Protein AF-A0A927VEP0-F1 (afdb_monomer)

Solvent-accessible surface area (backbone atoms only — not comparable to full-atom values): 7691 Å² total; per-residue (Å²): 113,68,70,60,56,54,53,52,53,51,50,52,52,52,50,51,52,52,51,52,51,53,50,53,54,50,55,51,44,45,51,52,40,52,52,51,53,50,55,50,47,54,46,50,52,51,41,27,71,40,77,60,20,57,72,74,42,85,54,68,86,51,72,52,70,44,49,47,57,59,44,75,74,44,95,48,88,75,37,57,64,53,40,74,69,62,41,94,83,56,76,44,52,40,89,89,66,36,42,34,29,42,28,39,31,20,75,37,70,51,63,35,35,19,54,39,71,90,43,80,92,27,34,31,38,86,80,63,63,65,65,72,74,80,74,125

Sequence (136 aa):
MMKKILTFAIIALIGLFIFNQIKSNNEEKIKNDYEKINQIKEMCETIANSDYKYSFGSDTNTWYIMELEVIHQKDGDGYSKMEEILGEDFITKLSNGDKIFVGFLPRTTSYRIYAGVPEESNMIYPDWNYTELEQK

Nearest PDB structures (foldseek):
  7x39-assembly1_A  TM=3.307E-01  e=2.092E+00  Homo sapiens

Radius of gyration: 21.01 Å; Cα contacts (8 Å, |Δi|>4): 152; chains: 1; bounding box: 50×26×69 Å

Structure (mmCIF, N/CA/C/O backbone):
data_AF-A0A927VEP0-F1
#
_entry.id   AF-A0A927VEP0-F1
#
loop_
_atom_site.group_PDB
_atom_site.id
_atom_site.type_symbol
_atom_site.label_atom_id
_atom_site.label_alt_id
_atom_site.label_comp_id
_atom_site.label_asym_id
_atom_site.label_entity_id
_atom_site.label_seq_id
_atom_site.pdbx_PDB_ins_code
_atom_site.Cartn_x
_atom_site.Cartn_y
_atom_site.Cartn_z
_atom_site.occupancy
_atom_site.B_iso_or_equiv
_atom_site.auth_seq_id
_atom_site.auth_comp_id
_atom_site.auth_asym_id
_atom_site.auth_atom_id
_atom_site.pdbx_PDB_model_num
ATOM 1 N N . MET A 1 1 ? -34.614 1.192 48.091 1.00 57.16 1 MET A N 1
ATOM 2 C CA . MET A 1 1 ? -34.467 2.083 46.915 1.00 57.16 1 MET A CA 1
ATOM 3 C C . MET A 1 1 ? -33.013 2.503 46.674 1.00 57.16 1 MET A C 1
ATOM 5 O O . MET A 1 1 ? -32.533 2.268 45.575 1.00 57.16 1 MET A O 1
ATOM 9 N N . MET A 1 2 ? -32.271 2.985 47.687 1.00 61.34 2 MET A N 1
ATOM 10 C CA . MET A 1 2 ? -30.848 3.388 47.563 1.00 61.34 2 MET A CA 1
ATOM 11 C C . MET A 1 2 ? -29.904 2.323 46.979 1.00 61.34 2 MET A C 1
ATOM 13 O O . MET A 1 2 ? -29.066 2.655 46.151 1.00 61.34 2 MET A O 1
ATOM 17 N N . LYS A 1 3 ? -30.070 1.038 47.336 1.00 59.38 3 LYS A N 1
ATOM 18 C CA . LYS A 1 3 ? -29.236 -0.044 46.776 1.00 59.38 3 LYS A CA 1
ATOM 19 C C . LYS A 1 3 ? -29.346 -0.157 45.249 1.00 59.38 3 LYS A C 1
ATOM 21 O O . LYS A 1 3 ? -28.336 -0.376 44.607 1.00 59.38 3 LYS A O 1
ATOM 26 N N . LYS A 1 4 ? -30.537 0.061 44.669 1.00 61.31 4 LYS A N 1
ATOM 27 C CA . LYS A 1 4 ? -30.739 0.001 43.210 1.00 61.31 4 LYS A CA 1
ATOM 28 C C . LYS A 1 4 ? -30.048 1.172 42.498 1.00 61.31 4 LYS A C 1
ATOM 30 O O . LYS A 1 4 ? -29.411 0.958 41.478 1.00 61.31 4 LYS A O 1
ATOM 35 N N . ILE A 1 5 ? -30.120 2.378 43.068 1.00 72.00 5 ILE A N 1
ATOM 36 C CA . ILE A 1 5 ? -29.474 3.586 42.521 1.00 72.00 5 ILE A CA 1
ATOM 37 C C . ILE A 1 5 ? -27.945 3.438 42.530 1.00 72.00 5 ILE A C 1
ATOM 39 O O . ILE A 1 5 ? -27.291 3.753 41.540 1.00 72.00 5 ILE A O 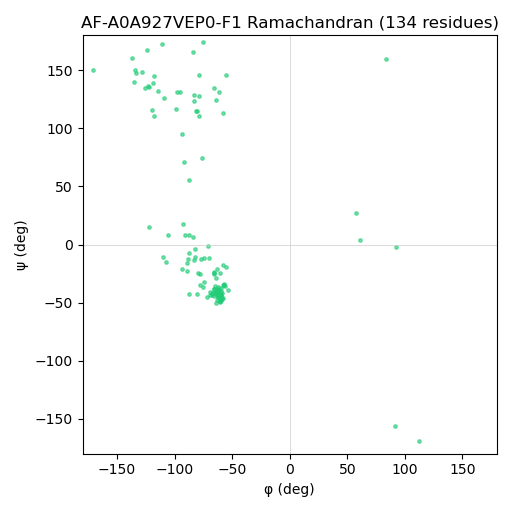1
ATOM 43 N N . LEU A 1 6 ? -27.385 2.884 43.612 1.00 74.88 6 LEU A N 1
ATOM 44 C CA . LEU A 1 6 ? -25.950 2.612 43.715 1.00 74.88 6 LEU A CA 1
ATOM 45 C C . LEU A 1 6 ? -25.482 1.583 42.670 1.00 74.88 6 LEU A C 1
ATOM 47 O O . LEU A 1 6 ? -24.446 1.775 42.043 1.00 74.88 6 LEU A O 1
ATOM 51 N N . THR 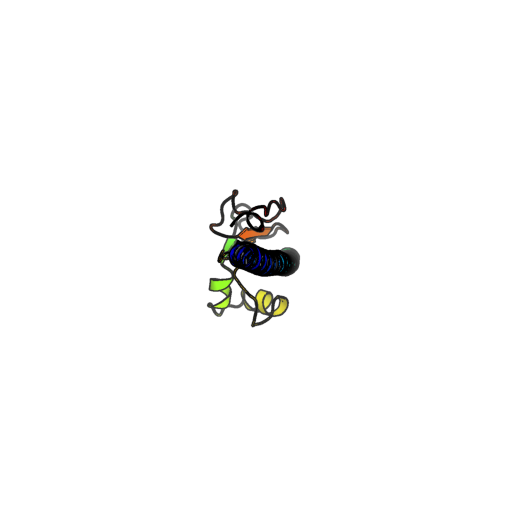A 1 7 ? -26.263 0.525 42.429 1.00 74.00 7 TH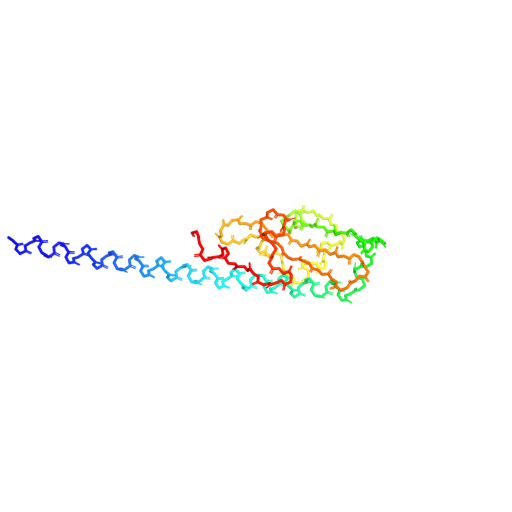R A N 1
ATOM 52 C CA . THR A 1 7 ? -25.951 -0.471 41.391 1.00 74.00 7 THR A CA 1
ATOM 53 C C . THR A 1 7 ? -25.983 0.132 39.983 1.00 74.00 7 THR A C 1
ATOM 55 O O . THR A 1 7 ? -25.085 -0.140 39.193 1.00 74.00 7 THR A O 1
ATOM 58 N N . PHE A 1 8 ? -26.959 0.994 39.676 1.00 74.38 8 PHE A N 1
ATOM 59 C CA . PHE A 1 8 ? -27.029 1.687 38.382 1.00 74.38 8 PHE A CA 1
ATOM 60 C C . PHE A 1 8 ? -25.832 2.617 38.144 1.00 74.38 8 PHE A C 1
ATOM 62 O O . PHE A 1 8 ? -25.287 2.631 37.043 1.00 74.38 8 PHE A O 1
ATOM 69 N N . ALA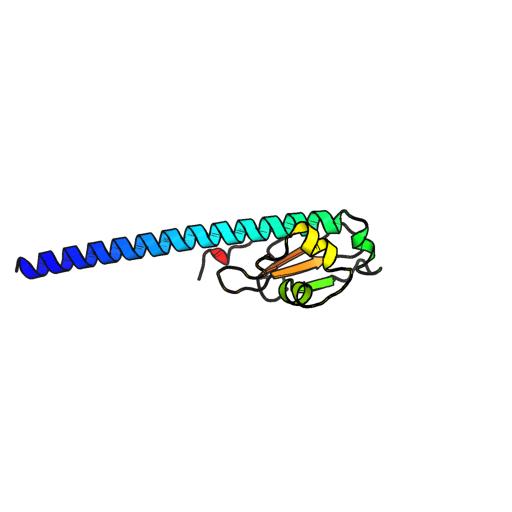 A 1 9 ? -25.383 3.344 39.171 1.00 76.44 9 ALA A N 1
ATOM 70 C CA . ALA A 1 9 ? -24.213 4.216 39.067 1.00 76.44 9 ALA A CA 1
ATOM 71 C C . ALA A 1 9 ? -22.920 3.429 38.783 1.00 76.44 9 ALA A C 1
ATOM 73 O O . ALA A 1 9 ? -22.111 3.846 37.958 1.00 76.44 9 ALA A O 1
ATOM 74 N N . ILE A 1 10 ? -22.746 2.262 39.413 1.00 80.06 10 ILE A N 1
ATOM 75 C CA . ILE A 1 10 ? -21.577 1.397 39.188 1.00 80.06 10 ILE A CA 1
ATOM 76 C C . ILE A 1 10 ? -21.585 0.820 37.766 1.00 80.06 10 ILE A C 1
ATOM 78 O O . ILE A 1 10 ? -20.557 0.844 37.094 1.00 80.06 10 ILE A O 1
ATOM 82 N N . ILE A 1 11 ? -22.739 0.356 37.274 1.00 82.25 11 ILE A N 1
ATOM 83 C CA . ILE A 1 11 ? -22.865 -0.164 35.901 1.00 82.25 11 ILE A CA 1
ATOM 84 C C . ILE A 1 11 ? -22.570 0.936 34.874 1.00 82.25 11 ILE A C 1
ATOM 86 O O . ILE A 1 11 ? -21.856 0.685 33.906 1.00 82.25 11 ILE A O 1
ATOM 90 N N . ALA A 1 12 ? -23.060 2.158 35.098 1.00 80.00 12 ALA A N 1
ATOM 91 C CA . ALA A 1 12 ? -22.790 3.290 34.215 1.00 80.00 12 ALA A CA 1
ATOM 92 C C . ALA A 1 12 ? -21.293 3.643 34.157 1.00 80.00 12 ALA A C 1
ATOM 94 O O . ALA A 1 12 ? -20.769 3.901 33.076 1.00 80.00 12 ALA A O 1
ATOM 95 N N . LEU A 1 13 ? -20.589 3.603 35.294 1.00 78.50 13 LEU A N 1
ATOM 96 C CA . LEU A 1 13 ? -19.146 3.863 35.357 1.00 78.50 13 LEU A CA 1
ATOM 97 C C . LEU A 1 13 ? -18.319 2.774 34.665 1.00 78.50 13 LEU A C 1
ATOM 99 O O . LEU A 1 13 ? -17.388 3.097 33.931 1.00 78.50 13 LEU A O 1
ATOM 103 N N . ILE A 1 14 ? -18.675 1.498 34.847 1.00 82.25 14 ILE A N 1
ATOM 104 C CA . ILE A 1 14 ? -18.022 0.384 34.142 1.00 82.25 14 ILE A CA 1
ATOM 105 C C . ILE A 1 14 ? -18.279 0.492 32.634 1.00 82.25 14 ILE A C 1
ATOM 107 O O . ILE A 1 14 ? -17.351 0.337 31.844 1.00 82.25 14 ILE A O 1
ATOM 111 N N . GLY A 1 15 ? -19.510 0.820 32.231 1.00 73.31 15 GLY A N 1
ATOM 112 C CA . GLY A 1 15 ? -19.862 1.049 30.829 1.00 73.31 15 GLY A CA 1
ATOM 113 C C . GLY A 1 15 ? -19.052 2.183 30.196 1.00 73.31 15 GLY A C 1
ATOM 114 O O . GLY A 1 15 ? -18.505 2.005 29.112 1.00 73.31 15 GLY A O 1
ATOM 115 N N . LEU A 1 16 ? -18.902 3.312 30.897 1.00 79.88 16 LEU A N 1
ATOM 116 C CA . LEU A 1 16 ? -18.059 4.437 30.473 1.00 79.88 16 LEU A CA 1
ATOM 117 C C . LEU A 1 16 ? -16.579 4.054 30.362 1.00 79.88 16 LEU A C 1
ATOM 119 O O . LEU A 1 16 ? -15.916 4.444 29.404 1.00 79.88 16 LEU A O 1
ATOM 123 N N . PHE A 1 17 ? -16.061 3.281 31.317 1.00 78.00 17 PHE A N 1
ATOM 124 C CA . PHE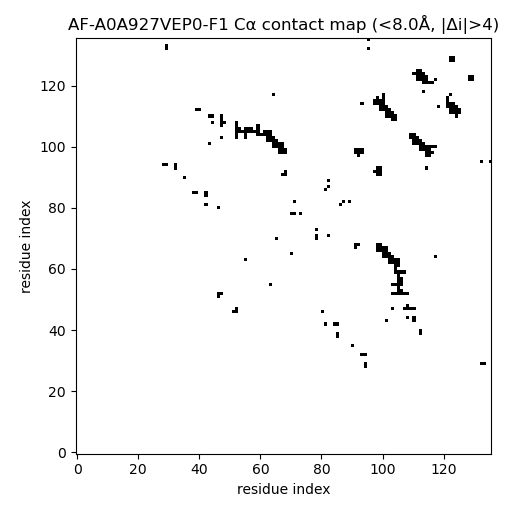 A 1 17 ? -14.673 2.822 31.296 1.00 78.00 17 PHE A CA 1
ATOM 125 C C . PHE A 1 17 ? -14.392 1.912 30.094 1.00 78.00 17 PHE A C 1
ATOM 127 O O . PHE A 1 17 ? -13.428 2.137 29.364 1.00 78.00 17 PHE A O 1
ATOM 134 N N . ILE A 1 18 ? -15.265 0.930 29.852 1.00 78.88 18 ILE A N 1
ATOM 135 C CA . ILE A 1 18 ? -15.156 0.018 28.706 1.00 78.88 18 ILE A CA 1
ATOM 136 C C . ILE A 1 18 ? -15.272 0.799 27.393 1.00 78.88 18 ILE A C 1
ATOM 138 O O . ILE A 1 18 ? -14.458 0.603 26.495 1.00 78.88 18 ILE A O 1
ATOM 142 N N . PHE A 1 19 ? -16.233 1.720 27.293 1.00 76.00 19 PHE A N 1
ATOM 143 C CA . PHE A 1 19 ? -16.413 2.553 26.104 1.00 76.00 19 PHE A CA 1
ATOM 144 C C . PHE A 1 19 ? -15.158 3.372 25.780 1.00 76.00 19 PHE A C 1
ATOM 146 O O . PHE A 1 19 ? -14.698 3.373 24.640 1.00 76.00 19 PHE A O 1
ATOM 153 N N . ASN A 1 20 ? -14.563 4.017 26.786 1.00 71.81 20 ASN A N 1
ATOM 154 C CA . ASN A 1 20 ? -13.350 4.809 26.599 1.00 71.81 20 ASN A CA 1
ATOM 155 C C . ASN A 1 20 ? -12.147 3.947 26.195 1.00 71.81 20 ASN A C 1
ATOM 157 O O . ASN A 1 20 ? -11.370 4.372 25.343 1.00 71.81 20 ASN A O 1
ATOM 161 N N . GLN A 1 21 ? -12.001 2.738 26.751 1.00 69.50 21 GLN A N 1
ATOM 162 C CA . GLN A 1 21 ? -10.946 1.818 26.315 1.00 69.50 21 GLN A CA 1
ATOM 163 C C . GLN A 1 21 ? -11.136 1.348 24.872 1.00 69.50 21 GLN A C 1
ATOM 165 O O . GLN A 1 21 ? -10.176 1.350 24.108 1.00 69.50 21 GLN A O 1
ATOM 170 N N . ILE A 1 22 ? -12.358 0.979 24.476 1.00 72.31 22 ILE A N 1
ATOM 171 C CA . ILE A 1 22 ? -12.652 0.571 23.093 1.00 72.31 22 ILE A CA 1
ATOM 172 C C . ILE A 1 22 ? -12.335 1.716 22.132 1.00 72.31 22 ILE A C 1
ATOM 174 O O . ILE A 1 22 ? -11.674 1.502 21.119 1.00 72.31 22 ILE A O 1
ATOM 178 N N . LYS A 1 23 ? -12.756 2.938 22.476 1.00 70.69 23 LYS A N 1
ATOM 179 C CA . LYS A 1 23 ? -12.489 4.125 21.666 1.00 70.69 23 LYS A CA 1
ATOM 180 C C . LYS A 1 23 ? -10.987 4.382 21.514 1.00 70.69 23 LYS A C 1
ATOM 182 O O . LYS A 1 23 ? -10.520 4.534 20.393 1.00 70.69 23 LYS A O 1
ATOM 187 N N . SER A 1 24 ? -10.241 4.362 22.619 1.00 69.38 24 SER A N 1
ATOM 188 C CA . SER A 1 24 ? -8.784 4.549 22.608 1.00 69.38 24 SER A CA 1
ATOM 189 C C . SER A 1 24 ? -8.077 3.487 21.764 1.00 69.38 24 SER A C 1
ATOM 191 O O . SER A 1 24 ? -7.209 3.821 20.964 1.00 69.38 24 SER A O 1
ATOM 193 N N . ASN A 1 25 ? -8.473 2.217 21.895 1.00 75.75 25 ASN A N 1
ATOM 194 C CA . ASN A 1 25 ? -7.902 1.129 21.101 1.00 75.75 25 ASN A CA 1
ATOM 195 C C . ASN A 1 25 ? -8.211 1.283 19.606 1.00 75.75 25 ASN A C 1
ATOM 197 O O . ASN A 1 25 ? -7.379 0.936 18.773 1.00 75.75 25 ASN A O 1
ATOM 201 N N . ASN A 1 26 ? -9.397 1.781 19.247 1.00 75.56 26 ASN A N 1
ATOM 202 C CA . ASN A 1 26 ? -9.746 2.036 17.850 1.00 75.56 26 ASN A CA 1
ATOM 203 C C . ASN A 1 26 ? -8.947 3.208 17.270 1.00 75.56 26 ASN A C 1
ATOM 205 O O . ASN A 1 26 ? -8.423 3.084 16.169 1.00 75.56 26 ASN A O 1
ATOM 209 N N . GLU A 1 27 ? -8.786 4.306 18.012 1.00 77.50 27 GLU A N 1
ATOM 210 C CA . GLU A 1 27 ? -7.952 5.442 17.588 1.00 77.50 27 GLU A CA 1
ATOM 211 C C . GLU A 1 27 ? -6.492 5.012 17.352 1.00 77.50 27 GLU A C 1
ATOM 213 O O . GLU A 1 27 ? -5.883 5.384 16.348 1.00 77.50 27 GLU A O 1
ATOM 218 N N . GLU A 1 28 ? -5.946 4.169 18.232 1.00 81.19 28 GLU A N 1
ATOM 219 C CA . GLU A 1 28 ? -4.593 3.623 18.092 1.00 81.19 28 GLU A CA 1
ATOM 220 C C . GLU A 1 28 ? -4.456 2.687 16.881 1.00 81.19 28 GLU A C 1
ATOM 222 O O . GLU A 1 28 ? -3.484 2.789 16.132 1.00 81.19 28 GLU A O 1
ATOM 227 N N . LYS A 1 29 ? -5.446 1.819 16.633 1.00 80.94 29 LYS A N 1
A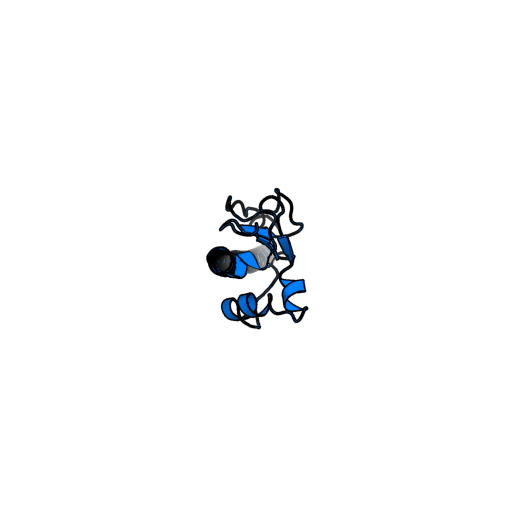TOM 228 C CA . LYS A 1 29 ? -5.479 0.945 15.448 1.00 80.94 29 LYS A CA 1
ATOM 229 C C . LYS A 1 29 ? -5.502 1.735 14.145 1.00 80.94 29 LYS A C 1
ATOM 231 O O . LYS A 1 29 ? -4.714 1.437 13.253 1.00 80.94 29 LYS A O 1
ATOM 236 N N . ILE A 1 30 ? -6.364 2.748 14.061 1.00 80.12 30 ILE A N 1
ATOM 237 C CA . ILE A 1 30 ? -6.482 3.614 12.883 1.00 80.12 30 ILE A CA 1
ATOM 238 C C . ILE A 1 30 ? -5.147 4.307 12.617 1.00 80.12 30 ILE A C 1
ATOM 240 O O . ILE A 1 30 ? -4.642 4.273 11.497 1.00 80.12 30 ILE A O 1
ATOM 244 N N . LYS A 1 31 ? -4.536 4.888 13.654 1.00 81.81 31 LYS A N 1
ATOM 245 C CA . LYS A 1 31 ? -3.227 5.535 13.536 1.00 81.81 31 LYS A CA 1
ATOM 246 C C . LYS A 1 31 ? -2.152 4.562 13.038 1.00 81.81 31 LYS A C 1
ATOM 248 O O . LYS A 1 31 ? -1.418 4.904 12.116 1.00 81.81 31 LYS A O 1
ATOM 253 N N . ASN A 1 32 ? -2.087 3.362 13.612 1.00 84.69 32 ASN A N 1
ATOM 254 C CA . ASN A 1 32 ? -1.136 2.331 13.199 1.00 84.69 32 ASN A CA 1
ATOM 255 C C . ASN A 1 32 ? -1.341 1.928 11.728 1.00 84.69 32 ASN A C 1
ATOM 257 O O . ASN A 1 32 ? -0.385 1.791 10.974 1.00 84.69 32 ASN A O 1
ATOM 261 N N . ASP A 1 33 ? -2.588 1.787 11.280 1.00 86.25 33 ASP A N 1
ATOM 262 C CA . ASP A 1 33 ? -2.884 1.460 9.884 1.00 86.25 33 ASP A CA 1
ATOM 263 C C . ASP A 1 33 ? -2.482 2.583 8.915 1.00 86.25 33 ASP A C 1
ATOM 265 O O . ASP A 1 33 ? -1.915 2.298 7.860 1.00 86.25 33 ASP A O 1
ATOM 269 N N . TYR A 1 34 ? -2.667 3.855 9.286 1.00 84.25 34 TYR A N 1
ATOM 270 C CA . TYR A 1 34 ? -2.128 4.981 8.512 1.00 84.25 34 TYR A CA 1
ATOM 271 C C . TYR A 1 34 ? -0.598 4.971 8.447 1.00 84.25 34 TYR A C 1
ATOM 273 O O . TYR A 1 34 ? -0.029 5.228 7.386 1.00 84.25 34 TYR A O 1
ATOM 281 N N . GLU A 1 35 ? 0.080 4.669 9.556 1.00 85.38 35 GLU A N 1
ATOM 282 C CA . GLU A 1 35 ? 1.542 4.547 9.589 1.00 85.38 35 GLU A CA 1
ATOM 283 C C . GLU A 1 35 ? 2.031 3.430 8.654 1.00 85.38 35 GLU A C 1
ATOM 285 O O . GLU A 1 35 ? 2.946 3.663 7.862 1.00 85.38 35 GLU A O 1
ATOM 290 N N . LYS A 1 36 ? 1.364 2.269 8.638 1.00 85.50 36 LYS A N 1
ATOM 291 C CA . LYS A 1 36 ? 1.662 1.182 7.685 1.00 85.50 36 LYS A CA 1
ATOM 292 C C . LYS A 1 36 ? 1.473 1.621 6.234 1.00 85.50 36 LYS A C 1
ATOM 294 O O . LYS A 1 36 ? 2.343 1.384 5.400 1.00 85.50 36 LYS A O 1
ATOM 299 N N . ILE A 1 37 ? 0.350 2.270 5.916 1.00 87.31 37 ILE A N 1
ATOM 300 C CA . ILE A 1 37 ? 0.065 2.751 4.554 1.00 87.31 37 ILE A CA 1
ATOM 301 C C . ILE A 1 37 ? 1.124 3.769 4.110 1.00 87.31 37 ILE A C 1
ATOM 303 O O . ILE A 1 37 ? 1.565 3.727 2.960 1.00 87.31 37 ILE A O 1
ATOM 307 N N . ASN A 1 38 ? 1.585 4.640 5.012 1.00 86.94 38 ASN A N 1
ATOM 308 C CA . ASN A 1 38 ? 2.677 5.575 4.734 1.00 86.94 38 ASN A CA 1
ATOM 309 C C . ASN A 1 38 ? 3.994 4.854 4.416 1.00 86.94 38 ASN A C 1
ATOM 311 O O . ASN A 1 38 ? 4.637 5.195 3.426 1.00 86.94 38 ASN A O 1
ATOM 315 N N . GLN A 1 39 ? 4.367 3.828 5.182 1.00 87.50 39 GLN A N 1
ATOM 316 C CA . GLN A 1 39 ? 5.566 3.026 4.896 1.00 87.50 39 GLN A CA 1
ATOM 317 C C . GLN A 1 39 ? 5.480 2.339 3.5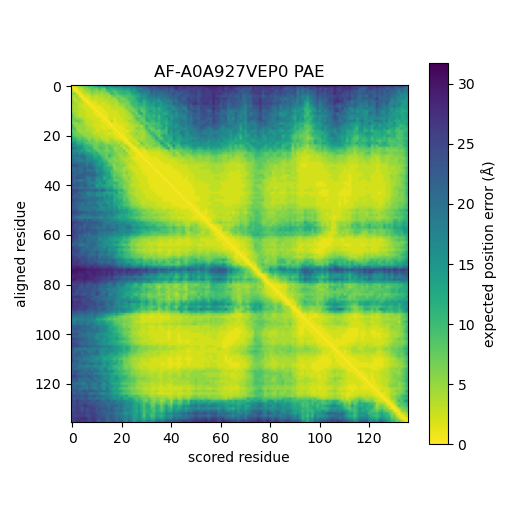25 1.00 87.50 39 GLN A C 1
ATOM 319 O O . GLN A 1 39 ? 6.426 2.373 2.739 1.00 87.50 39 GLN A O 1
ATOM 324 N N . ILE A 1 40 ? 4.317 1.773 3.188 1.00 88.88 40 ILE A N 1
ATOM 325 C CA . ILE A 1 40 ? 4.076 1.154 1.873 1.00 88.88 40 ILE A CA 1
ATOM 326 C C . ILE A 1 40 ? 4.183 2.185 0.761 1.00 88.88 40 ILE A C 1
ATOM 328 O O . ILE A 1 40 ? 4.739 1.900 -0.297 1.00 88.88 40 ILE A O 1
ATOM 332 N N . LYS A 1 41 ? 3.668 3.391 0.987 1.00 89.88 41 LYS A N 1
ATOM 333 C CA . LYS A 1 41 ? 3.812 4.483 0.035 1.00 89.88 41 LYS A CA 1
ATOM 334 C C . LYS A 1 41 ? 5.277 4.824 -0.201 1.00 89.88 41 LYS A C 1
ATOM 336 O O . LYS A 1 41 ? 5.673 4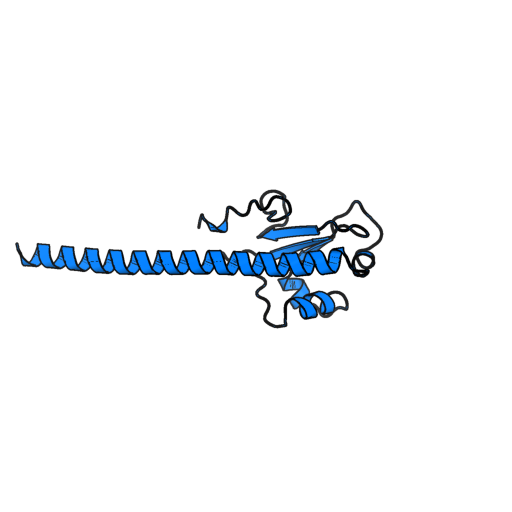.910 -1.358 1.00 89.88 41 LYS A O 1
ATOM 341 N N . GLU A 1 42 ? 6.074 4.989 0.847 1.00 89.69 42 GLU A N 1
ATOM 342 C CA . GLU A 1 42 ? 7.508 5.278 0.712 1.00 89.69 42 GLU A CA 1
ATOM 343 C C . GLU A 1 42 ? 8.240 4.161 -0.048 1.00 89.69 42 GLU A C 1
ATOM 345 O O . GLU A 1 42 ? 9.055 4.435 -0.937 1.00 89.69 42 GLU A O 1
ATOM 350 N N . MET A 1 43 ? 7.890 2.897 0.215 1.00 88.69 43 MET A N 1
ATOM 351 C CA . MET A 1 43 ? 8.382 1.752 -0.554 1.00 88.69 43 MET A CA 1
ATOM 352 C C . MET A 1 43 ? 7.978 1.852 -2.032 1.00 88.69 43 MET A C 1
ATOM 354 O O . MET A 1 43 ? 8.833 1.735 -2.914 1.00 88.69 43 MET A O 1
ATOM 358 N N . CYS A 1 44 ? 6.703 2.107 -2.326 1.00 90.50 44 CYS A N 1
ATOM 359 C CA . CYS A 1 44 ? 6.215 2.267 -3.693 1.00 90.50 44 CYS A CA 1
ATOM 360 C C . CYS A 1 44 ? 6.908 3.424 -4.419 1.00 90.50 44 CYS A C 1
ATOM 362 O O . CYS A 1 44 ? 7.324 3.263 -5.564 1.00 90.50 44 CYS A O 1
ATOM 364 N N . GLU A 1 45 ? 7.090 4.567 -3.763 1.00 91.44 45 GLU A N 1
ATOM 365 C CA . GLU A 1 45 ? 7.803 5.721 -4.316 1.00 91.44 45 GLU A CA 1
ATOM 366 C C . GLU A 1 45 ? 9.257 5.387 -4.624 1.00 91.44 45 GLU A C 1
ATOM 368 O O . GLU A 1 45 ? 9.748 5.713 -5.706 1.00 91.44 45 GLU A O 1
ATOM 373 N N . THR A 1 46 ? 9.941 4.698 -3.714 1.00 89.44 46 THR A N 1
ATOM 374 C CA . THR A 1 46 ? 11.321 4.250 -3.923 1.00 89.44 46 THR A CA 1
ATOM 375 C C . THR A 1 46 ? 11.415 3.337 -5.142 1.00 89.44 46 THR A C 1
ATOM 377 O O . THR A 1 46 ? 12.242 3.554 -6.032 1.00 89.44 46 THR A O 1
ATOM 380 N N . ILE A 1 47 ? 10.520 2.355 -5.239 1.00 86.75 47 ILE A N 1
ATOM 381 C CA . ILE A 1 47 ? 10.487 1.400 -6.346 1.00 86.75 47 ILE A CA 1
ATOM 382 C C . ILE A 1 47 ? 10.177 2.096 -7.674 1.00 86.75 47 ILE A C 1
ATOM 384 O O . ILE A 1 47 ? 10.923 1.926 -8.641 1.00 86.75 47 ILE A O 1
ATOM 388 N N . ALA A 1 48 ? 9.124 2.912 -7.714 1.00 89.50 48 ALA A N 1
ATOM 389 C CA . ALA A 1 48 ? 8.658 3.604 -8.912 1.00 89.50 48 ALA A CA 1
ATOM 390 C C . ALA A 1 48 ? 9.665 4.647 -9.426 1.00 89.50 48 ALA A C 1
ATOM 392 O O . ALA A 1 48 ? 9.693 4.955 -10.619 1.00 89.50 48 ALA A O 1
ATOM 393 N N . ASN A 1 49 ? 10.525 5.180 -8.555 1.00 89.69 49 ASN A N 1
ATOM 394 C CA . ASN A 1 49 ? 11.601 6.085 -8.956 1.00 89.69 49 ASN A CA 1
ATOM 395 C C . ASN A 1 49 ? 12.907 5.361 -9.317 1.00 89.69 49 ASN A C 1
ATOM 397 O O . ASN A 1 49 ? 13.679 5.891 -10.117 1.00 89.69 49 ASN A O 1
ATOM 401 N N . SER A 1 50 ? 13.130 4.141 -8.829 1.00 87.31 50 SER A N 1
ATOM 402 C CA . SER A 1 50 ? 14.318 3.339 -9.149 1.00 87.31 50 SER A CA 1
ATOM 403 C C . SER A 1 50 ? 14.288 2.716 -10.554 1.00 87.31 50 SER A C 1
ATOM 405 O O . SER A 1 50 ? 13.280 2.764 -11.264 1.00 87.31 50 SER A O 1
ATOM 407 N N . ASP A 1 51 ? 15.390 2.075 -10.947 1.00 86.88 51 ASP A N 1
ATOM 408 C CA . ASP A 1 51 ? 15.460 1.256 -12.166 1.00 86.88 51 ASP A CA 1
ATOM 409 C C . ASP A 1 51 ? 14.653 -0.048 -12.056 1.00 86.88 51 ASP A C 1
ATOM 411 O O . ASP A 1 51 ? 14.364 -0.696 -13.064 1.00 86.88 51 ASP A O 1
ATOM 415 N N . TYR A 1 52 ? 14.201 -0.415 -10.853 1.00 82.12 52 TYR A N 1
ATOM 416 C CA . TYR A 1 52 ? 13.365 -1.593 -10.654 1.00 82.12 52 TYR A CA 1
ATOM 417 C C . TYR A 1 52 ? 12.041 -1.503 -11.431 1.00 82.12 52 TYR A C 1
ATOM 419 O O . TYR A 1 52 ? 11.505 -2.526 -11.848 1.00 82.12 52 TYR A O 1
ATOM 427 N N . LYS A 1 53 ? 11.552 -0.297 -11.756 1.00 82.44 53 LYS A N 1
AT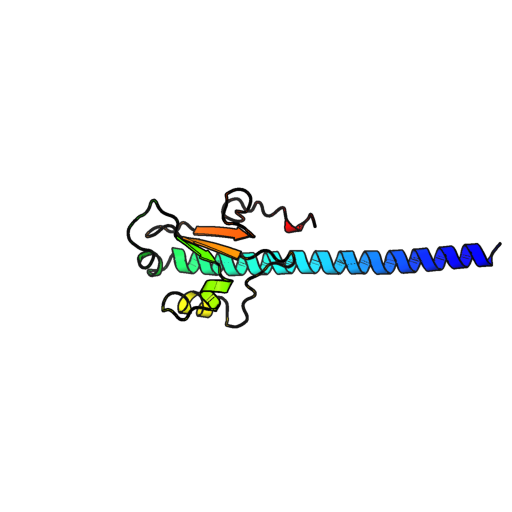OM 428 C CA . LYS A 1 53 ? 10.370 -0.099 -12.620 1.00 82.44 53 LYS A CA 1
ATOM 429 C C . LYS A 1 53 ? 10.485 -0.717 -14.021 1.00 82.44 53 LYS A C 1
ATOM 431 O O . LYS A 1 53 ? 9.469 -0.881 -14.696 1.00 82.44 53 LYS A O 1
ATOM 436 N N . TYR A 1 54 ? 11.700 -1.039 -14.475 1.00 84.12 54 TYR A N 1
ATOM 437 C CA . TYR A 1 54 ? 11.947 -1.739 -15.739 1.00 84.12 54 TYR A CA 1
ATOM 438 C C . TYR A 1 54 ? 11.810 -3.267 -15.620 1.00 84.12 54 TYR A C 1
ATOM 440 O O . TYR A 1 54 ? 11.716 -3.940 -16.646 1.00 84.12 54 TYR A O 1
ATOM 448 N N . SER A 1 55 ? 11.766 -3.812 -14.398 1.00 81.69 55 SER A N 1
ATOM 449 C CA . SER A 1 55 ? 11.586 -5.249 -14.132 1.00 81.69 55 SER A CA 1
ATOM 450 C C . SER A 1 55 ? 10.131 -5.707 -14.273 1.00 81.69 55 SER A C 1
ATOM 452 O O . SER A 1 55 ? 9.884 -6.854 -14.635 1.00 81.69 55 SER A O 1
ATOM 454 N N . PHE A 1 56 ? 9.166 -4.798 -14.084 1.00 76.62 56 PHE A N 1
ATOM 455 C CA . PHE A 1 56 ? 7.739 -5.087 -14.242 1.00 76.62 56 PHE A CA 1
ATOM 456 C C . PHE A 1 56 ? 7.320 -5.306 -15.703 1.00 76.62 56 PHE A C 1
ATOM 458 O O . PHE A 1 56 ? 6.162 -5.575 -15.956 1.00 76.62 56 PHE A O 1
ATOM 465 N N . GLY A 1 57 ? 8.223 -5.208 -16.682 1.00 78.12 57 GLY A N 1
ATOM 466 C CA . GLY A 1 57 ? 7.924 -5.440 -18.096 1.00 78.12 57 GLY A CA 1
ATOM 467 C C . GLY A 1 57 ? 8.002 -4.180 -18.959 1.00 78.12 57 GLY A C 1
ATOM 468 O O . GLY A 1 57 ? 8.547 -3.144 -18.573 1.00 78.12 57 GLY A O 1
ATOM 469 N N . SER A 1 58 ? 7.525 -4.286 -20.200 1.00 84.38 58 SER A N 1
ATOM 470 C CA . SER A 1 58 ? 7.599 -3.199 -21.187 1.00 84.38 58 SER A CA 1
ATOM 471 C C . SER A 1 58 ? 6.274 -2.509 -21.481 1.00 84.38 58 SER A C 1
ATOM 473 O O . SER A 1 58 ? 6.299 -1.444 -22.092 1.00 84.38 58 SER A O 1
ATOM 475 N N . ASP A 1 59 ? 5.146 -3.101 -21.092 1.00 88.00 59 ASP A N 1
ATOM 476 C CA . ASP A 1 59 ? 3.826 -2.541 -21.373 1.00 88.00 59 ASP A CA 1
ATOM 477 C C . ASP A 1 59 ? 3.468 -1.447 -20.365 1.00 88.00 59 ASP A C 1
ATOM 479 O O . ASP A 1 59 ? 3.288 -1.713 -19.183 1.00 88.00 59 ASP A O 1
ATOM 483 N N . THR A 1 60 ? 3.338 -0.214 -20.843 1.00 86.31 60 THR A N 1
ATOM 484 C CA . THR A 1 60 ? 2.993 0.952 -20.023 1.00 86.31 60 THR A CA 1
ATOM 485 C C . THR A 1 60 ? 1.483 1.162 -19.878 1.00 86.31 60 THR A C 1
ATOM 487 O O . THR A 1 60 ? 1.074 2.208 -19.385 1.00 86.31 60 THR A O 1
ATOM 490 N N . ASN A 1 61 ? 0.649 0.223 -20.337 1.00 89.38 61 ASN A N 1
ATOM 491 C CA . ASN A 1 61 ? -0.814 0.295 -20.228 1.00 89.38 61 ASN A CA 1
ATOM 492 C C . ASN A 1 61 ? -1.400 -0.726 -19.244 1.00 89.38 61 ASN A C 1
ATOM 494 O O . ASN A 1 61 ? -2.578 -0.629 -18.899 1.00 89.38 61 ASN A O 1
ATOM 498 N N . THR A 1 62 ? -0.595 -1.684 -18.781 1.00 89.88 62 THR A N 1
ATOM 499 C CA . THR A 1 62 ? -1.038 -2.758 -17.887 1.00 89.88 62 THR A CA 1
ATOM 500 C C . THR A 1 62 ? -0.474 -2.562 -16.487 1.00 89.88 62 THR A C 1
ATOM 502 O O . THR A 1 62 ? 0.734 -2.438 -16.297 1.00 89.88 62 THR A O 1
ATOM 505 N N . TRP A 1 63 ? -1.360 -2.559 -15.492 1.00 91.31 63 TRP A N 1
ATOM 506 C CA . TRP A 1 63 ? -0.982 -2.491 -14.083 1.00 91.31 63 TRP A CA 1
ATOM 507 C C . TRP A 1 63 ? -0.520 -3.854 -13.569 1.00 91.31 63 TRP A C 1
ATOM 509 O O . TRP A 1 63 ? -1.247 -4.842 -13.666 1.00 91.31 63 TRP A O 1
ATOM 519 N N . TYR A 1 64 ? 0.662 -3.889 -12.959 1.00 89.38 64 TYR A N 1
ATOM 520 C CA . TYR A 1 64 ? 1.212 -5.067 -12.294 1.00 89.38 64 TYR A CA 1
ATOM 521 C C . TYR A 1 64 ? 0.838 -5.005 -10.823 1.00 89.38 64 TYR A C 1
ATOM 523 O O . TYR A 1 64 ? 1.492 -4.319 -10.037 1.00 89.38 64 TYR A O 1
ATOM 531 N N . ILE A 1 65 ? -0.263 -5.674 -10.484 1.00 90.50 65 ILE A N 1
ATOM 532 C CA . ILE A 1 65 ? -0.843 -5.683 -9.142 1.00 90.50 65 ILE A CA 1
ATOM 533 C C . ILE A 1 65 ? -0.352 -6.913 -8.389 1.00 90.50 65 ILE A C 1
ATOM 535 O O . ILE A 1 65 ? -0.416 -8.031 -8.899 1.00 90.50 65 ILE A O 1
ATOM 539 N N . MET A 1 66 ? 0.126 -6.704 -7.169 1.00 87.56 66 MET A N 1
ATOM 540 C CA . MET A 1 66 ? 0.693 -7.752 -6.335 1.00 87.56 66 MET A CA 1
ATOM 541 C C . MET A 1 66 ? 0.166 -7.643 -4.905 1.00 87.56 66 MET A C 1
ATOM 543 O O . MET A 1 66 ? 0.046 -6.548 -4.358 1.00 87.56 66 MET A O 1
ATOM 547 N N . GLU A 1 67 ? -0.132 -8.791 -4.301 1.00 87.88 67 GLU A N 1
ATOM 548 C CA . GLU A 1 67 ? -0.504 -8.903 -2.890 1.00 87.88 67 GLU A CA 1
ATOM 549 C C . GLU A 1 67 ? 0.761 -8.954 -2.027 1.00 87.88 67 GLU A C 1
ATOM 551 O O . GLU A 1 67 ? 1.589 -9.849 -2.216 1.00 87.88 67 GLU A O 1
ATOM 556 N N . LEU A 1 68 ? 0.909 -8.037 -1.063 1.00 82.25 68 LEU A N 1
ATOM 557 C CA . LEU A 1 68 ? 2.130 -7.953 -0.249 1.00 82.25 68 LEU A CA 1
ATOM 558 C C . LEU A 1 68 ? 2.378 -9.224 0.581 1.00 82.25 68 LEU A C 1
ATOM 560 O O . LEU A 1 68 ? 3.519 -9.657 0.700 1.00 82.25 68 LEU A O 1
ATOM 564 N N . GLU A 1 69 ? 1.325 -9.867 1.099 1.00 79.38 69 GLU A N 1
ATOM 565 C CA . GLU A 1 69 ? 1.437 -11.134 1.845 1.00 79.38 69 GLU A CA 1
ATOM 566 C C . GLU A 1 69 ? 1.975 -12.278 0.969 1.00 79.38 69 GLU A C 1
ATOM 568 O O . GLU A 1 69 ? 2.785 -13.082 1.422 1.00 79.38 69 GLU A O 1
ATOM 573 N N . VAL A 1 70 ? 1.566 -12.339 -0.302 1.00 75.00 70 VAL A N 1
ATOM 574 C CA . VAL A 1 70 ? 2.018 -13.379 -1.243 1.00 75.00 70 VAL A CA 1
ATOM 575 C C . VAL A 1 70 ? 3.444 -13.119 -1.708 1.00 75.00 70 VAL A C 1
ATOM 577 O O . VAL A 1 70 ? 4.204 -14.069 -1.883 1.00 75.00 70 VAL A O 1
ATOM 580 N N . ILE A 1 71 ? 3.805 -11.850 -1.903 1.00 70.62 71 ILE A N 1
ATOM 581 C CA . ILE A 1 71 ? 5.177 -11.442 -2.210 1.00 70.62 71 ILE A CA 1
ATOM 582 C C . ILE A 1 71 ? 6.108 -11.828 -1.051 1.00 70.62 71 ILE A C 1
ATOM 584 O O . ILE A 1 71 ? 7.125 -12.461 -1.301 1.00 70.62 71 ILE A O 1
ATOM 588 N N . HIS A 1 72 ? 5.705 -11.574 0.200 1.00 64.69 72 HIS A N 1
ATOM 589 C CA . HIS A 1 72 ? 6.449 -11.992 1.397 1.00 64.69 72 HIS A CA 1
ATOM 590 C C . HIS A 1 72 ? 6.693 -13.505 1.470 1.00 64.69 72 HIS A C 1
ATOM 592 O O . HIS A 1 72 ? 7.732 -13.964 1.927 1.00 64.69 72 HIS A O 1
ATOM 598 N N . GLN A 1 73 ? 5.745 -14.302 0.979 1.00 62.19 73 GLN A N 1
ATOM 599 C CA . GLN A 1 73 ? 5.830 -15.762 1.014 1.00 62.19 73 GLN A CA 1
ATOM 600 C C . GLN A 1 73 ? 6.560 -16.377 -0.192 1.00 62.19 73 GLN A C 1
ATOM 602 O O . GLN A 1 73 ? 6.776 -17.592 -0.206 1.00 62.19 73 GLN A O 1
ATOM 607 N N . LYS A 1 74 ? 6.914 -15.593 -1.221 1.00 59.69 74 LYS A N 1
ATOM 608 C CA . LYS A 1 74 ? 7.566 -16.094 -2.438 1.00 59.69 74 LYS A CA 1
ATOM 609 C C . LYS A 1 74 ? 8.954 -15.489 -2.628 1.00 59.69 74 LYS A C 1
ATOM 611 O O . LYS A 1 74 ? 9.101 -14.339 -3.018 1.00 59.69 74 LYS A O 1
ATOM 616 N N . ASP A 1 75 ? 9.948 -16.354 -2.468 1.00 47.38 75 ASP A N 1
ATOM 617 C CA . ASP A 1 75 ? 11.361 -16.117 -2.757 1.00 47.38 75 ASP A CA 1
ATOM 618 C C . ASP A 1 75 ? 11.564 -15.714 -4.235 1.00 47.38 75 ASP A C 1
ATOM 620 O O . ASP A 1 75 ? 11.310 -16.500 -5.156 1.00 47.38 75 ASP A O 1
ATOM 624 N N . GLY A 1 76 ? 11.979 -14.471 -4.483 1.00 57.56 76 GLY A N 1
ATOM 625 C CA . GLY A 1 76 ? 12.298 -13.954 -5.815 1.00 57.56 76 GLY A CA 1
ATOM 626 C C . GLY A 1 76 ? 12.963 -12.576 -5.763 1.00 57.56 76 GLY A C 1
ATOM 627 O O . GLY A 1 76 ? 12.670 -11.783 -4.875 1.00 57.56 76 GLY A O 1
ATOM 628 N N . ASP A 1 77 ? 13.815 -12.260 -6.745 1.00 56.16 77 ASP A N 1
ATOM 629 C CA . ASP A 1 77 ? 14.650 -11.037 -6.801 1.00 56.16 77 ASP A CA 1
ATOM 630 C C . ASP A 1 77 ? 13.870 -9.713 -6.684 1.00 56.16 77 ASP A C 1
ATOM 632 O O . ASP A 1 77 ? 14.428 -8.661 -6.370 1.00 56.16 77 ASP A O 1
ATOM 636 N N . GLY A 1 78 ? 12.565 -9.751 -6.948 1.00 55.97 78 GLY A N 1
ATOM 637 C CA . GLY A 1 78 ? 11.693 -8.596 -6.803 1.00 55.97 78 GLY A CA 1
ATOM 638 C C . GLY A 1 78 ? 11.243 -8.275 -5.388 1.00 55.97 78 GLY A C 1
ATOM 639 O O . GLY A 1 78 ? 10.921 -7.128 -5.076 1.00 55.97 78 GLY A O 1
ATOM 640 N N . TYR A 1 79 ? 11.243 -9.291 -4.536 1.00 61.38 79 TYR A N 1
ATOM 641 C CA . TYR A 1 79 ? 10.839 -9.210 -3.145 1.00 61.38 79 TYR A CA 1
ATOM 642 C C . TYR A 1 79 ? 11.932 -8.577 -2.275 1.00 61.38 79 TYR A C 1
ATOM 644 O O . TYR A 1 79 ? 11.629 -7.760 -1.408 1.00 61.38 79 TYR A O 1
ATOM 652 N N . SER A 1 80 ? 13.205 -8.833 -2.590 1.00 65.44 80 SER A N 1
ATOM 653 C CA . SER A 1 80 ? 14.355 -8.372 -1.804 1.00 65.44 80 SER A CA 1
ATOM 654 C C . SER A 1 80 ? 14.387 -6.854 -1.618 1.00 65.44 80 SER A C 1
ATOM 656 O O . SER A 1 80 ? 14.763 -6.370 -0.557 1.00 65.44 80 SER A O 1
ATOM 658 N N . LYS A 1 81 ? 13.956 -6.080 -2.628 1.00 69.81 81 LYS A N 1
ATOM 659 C CA . LYS A 1 81 ? 13.922 -4.613 -2.527 1.00 69.81 81 LYS A CA 1
ATOM 660 C C . LYS A 1 81 ? 12.777 -4.111 -1.647 1.00 69.81 81 LYS A C 1
ATOM 662 O O . LYS A 1 81 ? 12.924 -3.078 -1.006 1.00 69.81 81 LYS A O 1
ATOM 667 N N . MET A 1 82 ? 11.648 -4.819 -1.621 1.00 72.38 82 MET A N 1
ATOM 668 C CA . MET A 1 82 ? 10.524 -4.485 -0.742 1.00 72.38 82 MET A CA 1
ATOM 669 C C . MET A 1 82 ? 10.864 -4.815 0.709 1.00 72.38 82 MET A C 1
ATOM 671 O O . MET A 1 82 ? 10.666 -3.977 1.582 1.00 72.38 82 MET A O 1
ATOM 675 N N . GLU A 1 83 ? 11.438 -5.993 0.946 1.00 70.75 83 GLU A N 1
ATOM 676 C CA . GLU A 1 83 ? 11.896 -6.440 2.263 1.00 70.75 83 GLU A CA 1
ATOM 677 C C . GLU A 1 83 ? 13.028 -5.561 2.817 1.00 70.75 83 GLU A C 1
ATOM 679 O O . GLU A 1 83 ? 12.983 -5.183 3.983 1.00 70.75 83 GLU A O 1
ATOM 684 N N . GLU A 1 84 ? 13.984 -5.132 1.984 1.00 73.12 84 GLU A N 1
ATOM 685 C CA . GLU A 1 84 ? 15.036 -4.178 2.380 1.00 73.12 84 GLU A CA 1
ATOM 686 C C . GLU A 1 84 ? 14.456 -2.854 2.907 1.00 73.12 84 GLU A C 1
ATOM 688 O O . GLU A 1 84 ? 15.032 -2.241 3.804 1.00 73.12 84 GLU A O 1
ATOM 693 N N . ILE A 1 85 ? 13.327 -2.403 2.349 1.00 74.00 85 ILE A N 1
ATOM 694 C CA . ILE A 1 85 ? 12.707 -1.122 2.709 1.00 74.00 85 ILE A CA 1
ATOM 695 C C . ILE A 1 85 ? 11.751 -1.275 3.899 1.00 74.00 85 ILE A C 1
ATOM 697 O O . ILE A 1 85 ? 11.727 -0.415 4.777 1.00 74.00 85 ILE A O 1
ATOM 701 N N . LEU A 1 86 ? 10.948 -2.340 3.920 1.00 73.31 86 LEU A N 1
ATOM 702 C CA . LEU A 1 86 ? 9.870 -2.528 4.894 1.00 73.31 86 LEU A CA 1
ATOM 703 C C . LEU A 1 86 ? 10.285 -3.335 6.137 1.00 73.31 86 LEU A C 1
ATOM 705 O O . LEU A 1 86 ? 9.644 -3.202 7.180 1.00 73.31 86 LEU A O 1
ATOM 709 N N . GLY A 1 87 ? 11.352 -4.132 6.048 1.00 69.81 87 GLY A N 1
ATOM 710 C CA . GLY A 1 87 ? 11.806 -5.052 7.093 1.00 69.81 87 GLY A CA 1
ATOM 711 C C . GLY A 1 87 ? 11.085 -6.409 7.086 1.00 69.81 87 GLY A C 1
ATOM 712 O O . GLY A 1 87 ? 9.985 -6.547 6.556 1.00 69.81 87 GLY A O 1
ATOM 713 N N . GLU A 1 88 ? 11.713 -7.416 7.707 1.00 64.31 88 GLU A N 1
ATOM 714 C CA . GLU A 1 88 ? 11.235 -8.815 7.739 1.00 64.31 88 GLU A CA 1
ATOM 715 C C . GLU A 1 88 ? 9.887 -8.989 8.474 1.00 64.31 88 GLU A C 1
ATOM 717 O O . GLU A 1 88 ? 9.099 -9.865 8.128 1.00 64.31 88 GLU A O 1
ATOM 722 N N . ASP A 1 89 ? 9.583 -8.123 9.448 1.00 64.69 89 ASP A N 1
ATOM 723 C CA . ASP A 1 89 ? 8.364 -8.177 10.274 1.00 64.69 89 ASP A CA 1
ATOM 724 C C . ASP A 1 89 ? 7.201 -7.330 9.715 1.00 64.69 89 ASP A C 1
ATOM 726 O O . ASP A 1 89 ? 6.262 -6.970 10.438 1.00 64.69 89 ASP A O 1
ATOM 730 N N . PHE A 1 90 ? 7.255 -6.946 8.436 1.00 69.75 90 PHE A N 1
ATOM 731 C CA . PHE A 1 90 ? 6.275 -6.024 7.876 1.00 69.75 90 PHE A CA 1
ATOM 732 C C . PHE A 1 90 ? 4.850 -6.607 7.870 1.00 69.75 90 PHE A C 1
ATOM 734 O O . PHE A 1 90 ? 4.562 -7.658 7.293 1.00 69.75 90 PHE A O 1
ATOM 741 N N . ILE A 1 91 ? 3.914 -5.881 8.487 1.00 68.69 91 ILE A N 1
ATOM 742 C CA . ILE A 1 91 ? 2.519 -6.307 8.610 1.00 68.69 91 ILE A CA 1
ATOM 743 C C . ILE A 1 91 ? 1.779 -6.043 7.292 1.00 68.69 91 ILE A C 1
ATOM 745 O O . ILE A 1 91 ? 1.450 -4.910 6.951 1.00 68.69 91 ILE A O 1
ATOM 749 N N . THR A 1 92 ? 1.422 -7.116 6.590 1.00 76.19 92 THR A N 1
ATOM 750 C CA . THR A 1 92 ? 0.772 -7.093 5.263 1.00 76.19 92 THR A CA 1
ATOM 751 C C . THR A 1 92 ? -0.756 -6.930 5.297 1.00 76.19 92 THR A C 1
ATOM 753 O O . THR A 1 92 ? -1.419 -7.016 4.257 1.00 76.19 92 THR A O 1
ATOM 756 N N . LYS A 1 93 ? -1.321 -6.694 6.491 1.00 85.94 93 LYS A N 1
ATOM 757 C CA . LYS A 1 93 ? -2.760 -6.531 6.743 1.00 85.94 93 LYS A CA 1
ATOM 758 C C . LYS A 1 93 ? -3.071 -5.333 7.636 1.00 85.94 93 LYS A C 1
ATOM 760 O O . LYS A 1 93 ? -2.333 -5.001 8.570 1.00 85.94 93 LYS A O 1
ATOM 765 N N . LEU A 1 94 ? -4.217 -4.724 7.385 1.00 86.44 94 LEU A N 1
ATOM 766 C CA . LEU A 1 94 ? -4.763 -3.655 8.214 1.00 86.44 94 LEU A CA 1
ATOM 767 C C . LEU A 1 94 ? -5.530 -4.238 9.406 1.00 86.44 94 LEU A C 1
ATOM 769 O O . LEU A 1 94 ? -5.814 -5.437 9.465 1.00 86.44 94 LEU A O 1
ATOM 773 N N . SER A 1 95 ? -5.829 -3.411 10.405 1.00 84.31 95 SER A N 1
ATOM 774 C CA . SER A 1 95 ? -6.473 -3.838 11.654 1.00 84.31 95 SER A CA 1
ATOM 775 C C . SER A 1 95 ? -7.885 -4.400 11.458 1.00 84.31 95 SER A C 1
ATOM 777 O O . SER A 1 95 ? -8.349 -5.180 12.292 1.00 84.31 95 SER A O 1
ATOM 779 N N . ASN A 1 96 ? -8.538 -4.060 10.345 1.00 83.31 96 ASN A N 1
ATOM 780 C CA . ASN A 1 96 ? -9.821 -4.615 9.914 1.00 83.31 96 ASN A CA 1
ATOM 781 C C . ASN A 1 96 ? -9.689 -5.978 9.189 1.00 83.31 96 ASN A C 1
ATOM 783 O O . ASN A 1 96 ? -10.700 -6.600 8.867 1.00 83.31 96 ASN A O 1
ATOM 787 N N . GLY A 1 97 ? -8.461 -6.460 8.966 1.00 84.75 97 GLY A N 1
ATOM 788 C CA . GLY A 1 97 ? -8.154 -7.721 8.291 1.00 84.75 97 GLY A CA 1
ATOM 789 C C . GLY A 1 97 ? -7.925 -7.605 6.784 1.00 84.75 97 GLY A C 1
ATOM 790 O O . GLY A 1 97 ? -7.589 -8.615 6.158 1.00 84.75 97 GLY A O 1
ATOM 791 N N . ASP A 1 98 ? -8.062 -6.411 6.205 1.00 88.06 98 ASP A N 1
ATOM 792 C CA . ASP A 1 98 ? -7.850 -6.208 4.777 1.00 88.06 98 ASP A CA 1
ATOM 793 C C . ASP A 1 98 ? -6.395 -6.446 4.397 1.00 88.06 98 ASP A C 1
ATOM 795 O O . ASP A 1 98 ? -5.456 -5.980 5.048 1.00 88.06 98 ASP A O 1
ATOM 799 N N . LYS A 1 99 ? -6.227 -7.178 3.299 1.00 90.19 99 LYS A N 1
ATOM 800 C CA . LYS A 1 99 ? -4.934 -7.415 2.669 1.00 90.19 99 LYS A CA 1
ATOM 801 C C . LYS A 1 99 ? -4.530 -6.207 1.848 1.00 90.19 99 LYS A C 1
ATOM 803 O O . LYS A 1 99 ? -5.373 -5.576 1.214 1.00 90.19 99 LYS A O 1
ATOM 808 N N . ILE A 1 100 ? -3.235 -5.936 1.813 1.00 90.38 100 ILE A N 1
ATOM 809 C CA . ILE A 1 100 ? -2.699 -4.808 1.064 1.00 90.38 100 ILE A CA 1
ATOM 810 C C . ILE A 1 100 ? -2.181 -5.283 -0.291 1.00 90.38 100 ILE A C 1
ATOM 812 O O . ILE A 1 100 ? -1.404 -6.240 -0.380 1.00 90.38 100 ILE A O 1
ATOM 816 N N . PHE A 1 101 ? -2.585 -4.572 -1.340 1.00 92.38 101 PHE A N 1
ATOM 817 C CA . PHE A 1 101 ? -2.085 -4.771 -2.695 1.00 92.38 101 PHE A CA 1
ATOM 818 C C . PHE A 1 101 ? -1.392 -3.507 -3.187 1.00 92.38 101 PHE A C 1
ATOM 820 O O . PHE A 1 101 ? -1.827 -2.387 -2.907 1.00 92.38 101 PHE A O 1
ATOM 827 N N . VAL A 1 102 ? -0.337 -3.690 -3.973 1.00 92.00 102 VAL A N 1
ATOM 828 C CA . VAL A 1 102 ? 0.380 -2.604 -4.642 1.00 92.00 102 VAL A CA 1
ATOM 829 C C . VAL A 1 102 ? 0.379 -2.836 -6.143 1.00 92.00 102 VAL A C 1
ATOM 831 O O . VAL A 1 102 ? 0.578 -3.955 -6.611 1.00 92.00 102 VAL A O 1
ATOM 834 N N . GLY A 1 103 ? 0.115 -1.778 -6.900 1.00 92.06 103 GLY A N 1
ATOM 835 C CA . GLY A 1 103 ? 0.124 -1.788 -8.357 1.00 92.06 103 GLY A CA 1
ATOM 836 C C . GLY A 1 103 ? 1.233 -0.897 -8.889 1.00 92.06 103 GLY A C 1
ATOM 837 O O . GLY A 1 103 ? 1.320 0.255 -8.474 1.00 92.06 103 GLY A O 1
ATOM 838 N N . PHE A 1 104 ? 2.026 -1.383 -9.839 1.00 91.31 104 PHE A N 1
ATOM 839 C CA . PHE A 1 104 ? 3.006 -0.569 -10.563 1.00 91.31 104 PHE A CA 1
ATOM 840 C C . PHE A 1 104 ? 2.697 -0.555 -12.054 1.00 91.31 104 PHE A C 1
ATOM 842 O O . PHE A 1 104 ? 2.356 -1.587 -12.636 1.00 91.31 104 PHE A O 1
ATOM 849 N N . LEU A 1 105 ? 2.835 0.613 -12.676 1.00 92.38 105 LEU A N 1
ATOM 850 C CA . LEU A 1 105 ? 2.752 0.750 -14.124 1.00 92.38 105 LEU A CA 1
ATOM 851 C C . LEU A 1 105 ? 4.183 0.790 -14.696 1.00 92.38 105 LEU A C 1
ATOM 853 O O . LEU A 1 105 ? 4.940 1.711 -14.361 1.00 92.38 105 LEU A O 1
ATOM 857 N N . PRO A 1 106 ? 4.598 -0.185 -15.527 1.00 89.62 106 PRO A N 1
ATOM 858 C CA . PRO A 1 106 ? 5.991 -0.333 -15.938 1.00 89.62 106 PRO A CA 1
ATOM 859 C C . PRO A 1 106 ? 6.568 0.920 -16.580 1.00 89.62 106 PRO A C 1
ATOM 861 O O . PRO A 1 106 ? 5.883 1.628 -17.315 1.00 89.62 106 PRO A O 1
ATOM 864 N N . ARG A 1 107 ? 7.863 1.167 -16.345 1.00 87.44 107 ARG A N 1
ATOM 865 C CA . ARG A 1 107 ? 8.629 2.293 -16.928 1.00 87.44 107 ARG A CA 1
ATOM 866 C C . ARG A 1 107 ? 8.122 3.693 -16.565 1.00 87.44 107 ARG A C 1
ATOM 868 O O . ARG A 1 107 ? 8.682 4.675 -17.047 1.00 87.44 107 ARG A O 1
ATOM 875 N N . THR A 1 108 ? 7.111 3.795 -15.710 1.00 90.56 108 THR A N 1
ATOM 876 C CA . THR A 1 108 ? 6.591 5.057 -15.182 1.00 90.56 108 THR A CA 1
ATOM 877 C C . THR A 1 108 ? 6.910 5.183 -13.694 1.00 90.56 108 THR A C 1
ATOM 879 O O . THR A 1 108 ? 7.392 4.241 -13.068 1.00 90.56 108 THR A O 1
ATOM 882 N N . THR A 1 109 ? 6.629 6.353 -13.124 1.00 91.25 109 THR A N 1
ATOM 883 C CA . THR A 1 109 ? 6.645 6.574 -11.672 1.00 91.25 109 THR A CA 1
ATOM 884 C C . THR A 1 109 ? 5.275 6.324 -11.032 1.00 91.25 109 THR A C 1
ATOM 886 O O . THR A 1 109 ? 5.072 6.637 -9.861 1.00 91.25 109 THR A O 1
ATOM 889 N N . SER A 1 110 ? 4.310 5.795 -11.791 1.00 93.12 110 SER A N 1
ATOM 890 C CA . SER A 1 110 ? 2.941 5.604 -11.329 1.00 93.12 110 SER A CA 1
ATOM 891 C C . SER A 1 110 ? 2.805 4.313 -10.529 1.00 93.12 110 SER A C 1
ATOM 893 O O . SER A 1 110 ? 3.169 3.226 -10.986 1.00 93.12 110 SER A O 1
ATOM 895 N N . TYR A 1 111 ? 2.224 4.446 -9.342 1.00 93.75 111 TYR A N 1
ATOM 896 C CA . TYR A 1 111 ? 1.893 3.341 -8.458 1.00 93.75 111 TYR A CA 1
ATOM 897 C C . TYR A 1 111 ? 0.497 3.538 -7.857 1.00 93.75 111 TYR A C 1
ATOM 899 O O . TYR A 1 111 ? -0.046 4.645 -7.853 1.00 93.75 111 TYR A O 1
ATOM 907 N N . ARG A 1 112 ? -0.086 2.448 -7.365 1.00 94.25 112 ARG A N 1
ATOM 908 C CA . ARG A 1 112 ? -1.373 2.411 -6.665 1.00 94.25 112 ARG A CA 1
ATOM 909 C C . ARG A 1 112 ? -1.253 1.550 -5.422 1.00 94.25 112 ARG A C 1
ATOM 911 O O . ARG A 1 112 ? -0.476 0.596 -5.403 1.00 94.25 112 ARG A O 1
ATOM 918 N N . ILE A 1 113 ? -2.036 1.884 -4.408 1.00 92.81 113 ILE A N 1
ATOM 919 C CA . ILE A 1 113 ? -2.128 1.124 -3.160 1.00 92.81 113 ILE A CA 1
ATOM 920 C C . ILE A 1 113 ? -3.598 0.807 -2.940 1.00 92.81 113 ILE A C 1
ATOM 922 O O . ILE A 1 113 ? -4.436 1.697 -3.088 1.00 92.81 113 ILE A O 1
ATOM 926 N N . TYR A 1 114 ? -3.897 -0.435 -2.583 1.00 92.12 114 TYR A N 1
ATOM 927 C CA . TYR A 1 114 ? -5.248 -0.914 -2.316 1.00 92.12 114 TYR A CA 1
ATOM 928 C C . TYR A 1 114 ? -5.311 -1.619 -0.960 1.00 92.12 114 TYR A C 1
ATOM 930 O O . TYR A 1 114 ? -4.343 -2.270 -0.557 1.00 92.12 114 TYR A O 1
ATOM 938 N N . ALA A 1 115 ? -6.465 -1.536 -0.302 1.00 90.12 115 ALA A N 1
ATOM 939 C CA . ALA A 1 115 ? -6.814 -2.330 0.874 1.00 90.12 115 ALA A CA 1
ATOM 940 C C . ALA A 1 115 ? -8.056 -3.169 0.563 1.00 90.12 115 ALA A C 1
ATOM 942 O O . ALA A 1 115 ? -9.121 -2.624 0.300 1.00 90.12 115 ALA A O 1
ATOM 943 N N . GLY A 1 116 ? -7.912 -4.494 0.555 1.00 88.06 116 GLY A N 1
ATOM 944 C CA . GLY A 1 116 ? -8.942 -5.411 0.070 1.00 88.06 116 GLY A CA 1
ATOM 945 C C . GLY A 1 116 ? -8.780 -5.725 -1.421 1.00 88.06 116 GLY A C 1
ATOM 946 O O . GLY A 1 116 ? -7.683 -5.655 -1.966 1.00 88.06 116 GLY A O 1
ATOM 947 N N . VAL A 1 117 ? -9.861 -6.129 -2.091 1.00 90.25 117 VAL A N 1
ATOM 948 C CA . VAL A 1 117 ? -9.822 -6.530 -3.514 1.00 90.25 117 VAL A CA 1
ATOM 949 C C . VAL A 1 117 ? -9.359 -5.342 -4.379 1.00 90.25 117 VAL A C 1
ATOM 951 O O . VAL A 1 117 ? -9.912 -4.259 -4.203 1.00 90.25 117 VAL A O 1
ATOM 954 N N . PRO A 1 118 ? -8.384 -5.489 -5.300 1.00 90.44 118 PRO A N 1
ATOM 955 C CA . PRO A 1 118 ? -7.775 -4.363 -6.016 1.00 90.44 118 PRO A CA 1
ATOM 956 C C . PRO A 1 118 ? -8.677 -3.793 -7.128 1.00 90.44 118 PRO A C 1
ATOM 958 O O . PRO A 1 118 ? -8.448 -3.989 -8.322 1.00 90.44 118 PRO A O 1
ATOM 961 N N . GLU A 1 119 ? -9.701 -3.058 -6.712 1.00 90.25 119 GLU A N 1
ATOM 962 C CA . GLU A 1 119 ? -10.671 -2.335 -7.538 1.00 90.25 119 GLU A CA 1
ATOM 963 C C . GLU A 1 119 ? -10.691 -0.849 -7.140 1.00 90.25 119 GLU A C 1
ATOM 965 O O . GLU A 1 119 ? -10.137 -0.471 -6.107 1.00 90.25 119 GLU A O 1
ATOM 970 N N . GLU A 1 120 ? -11.314 0.018 -7.947 1.00 86.19 120 GLU A N 1
ATOM 971 C CA . GLU A 1 120 ? -11.307 1.472 -7.696 1.00 86.19 120 GLU A CA 1
ATOM 972 C C . GLU A 1 120 ? -11.888 1.858 -6.329 1.00 86.19 120 GLU A C 1
ATOM 974 O O . GLU A 1 120 ? -11.372 2.772 -5.694 1.00 86.19 120 GLU A O 1
ATOM 979 N N . SER A 1 121 ? -12.905 1.141 -5.836 1.00 85.56 121 SER A N 1
ATOM 980 C CA . SER A 1 121 ? -13.520 1.416 -4.528 1.00 85.56 121 SER A CA 1
ATOM 981 C C . SER A 1 121 ? -12.584 1.178 -3.343 1.00 85.56 121 SER A C 1
ATOM 983 O O . SER A 1 121 ? -12.772 1.769 -2.288 1.00 85.56 121 SER A O 1
ATOM 985 N N . ASN A 1 122 ? -11.586 0.316 -3.524 1.00 87.31 122 ASN A N 1
ATOM 986 C CA . ASN A 1 122 ? -10.649 -0.116 -2.489 1.00 87.31 122 ASN A CA 1
ATOM 987 C C . ASN A 1 122 ? -9.266 0.531 -2.672 1.00 87.31 122 ASN A C 1
ATOM 989 O O . ASN A 1 122 ? -8.291 0.140 -2.024 1.00 87.31 122 ASN A O 1
ATOM 993 N N . MET A 1 123 ? -9.156 1.488 -3.598 1.00 90.19 123 MET A N 1
ATOM 994 C CA . MET A 1 123 ? -7.919 2.188 -3.913 1.00 90.19 123 MET A CA 1
ATOM 995 C C . MET A 1 123 ? -7.666 3.297 -2.889 1.00 90.19 123 MET A C 1
ATOM 997 O O . MET A 1 123 ? -8.389 4.287 -2.814 1.00 90.19 123 MET A O 1
ATOM 1001 N N . ILE A 1 124 ? -6.592 3.142 -2.120 1.00 88.19 124 ILE A N 1
ATOM 1002 C CA . ILE A 1 124 ? -6.151 4.114 -1.119 1.00 88.19 124 ILE A CA 1
ATOM 1003 C C . ILE A 1 124 ? -5.385 5.257 -1.779 1.00 88.19 124 ILE A C 1
ATOM 1005 O O . ILE A 1 124 ? -5.579 6.414 -1.434 1.00 88.19 124 ILE A O 1
ATOM 1009 N N . TYR A 1 125 ? -4.503 4.947 -2.725 1.00 88.94 125 TYR A N 1
ATOM 1010 C CA . TYR A 1 125 ? -3.653 5.923 -3.412 1.00 88.94 125 TYR A CA 1
ATOM 1011 C C . TYR A 1 125 ? -3.886 5.830 -4.926 1.00 88.94 125 TYR A C 1
ATOM 1013 O O . TYR A 1 125 ? -3.907 4.704 -5.436 1.00 88.94 125 TYR A O 1
ATOM 1021 N N . PRO A 1 126 ? -4.012 6.952 -5.668 1.00 86.06 126 PRO A N 1
ATOM 1022 C CA . PRO A 1 126 ? -3.549 8.312 -5.335 1.00 86.06 126 PRO A CA 1
ATOM 1023 C C . PRO A 1 126 ? -4.520 9.211 -4.572 1.00 86.06 126 PRO A C 1
ATOM 1025 O O . PRO A 1 126 ? -4.081 10.217 -4.017 1.00 86.06 126 PRO A O 1
ATOM 1028 N N . ASP A 1 127 ? -5.805 8.871 -4.530 1.00 82.06 127 ASP A N 1
ATOM 1029 C CA . ASP A 1 127 ? -6.828 9.812 -4.058 1.00 82.06 127 ASP A CA 1
ATOM 1030 C C . ASP A 1 127 ? -6.839 10.003 -2.533 1.00 82.06 127 ASP A C 1
ATOM 1032 O O . ASP A 1 127 ? -7.473 10.930 -2.041 1.00 82.06 127 ASP A O 1
ATOM 1036 N N . TRP A 1 128 ? -6.123 9.159 -1.780 1.00 73.69 128 TRP A N 1
ATOM 1037 C CA . TRP A 1 128 ? -6.080 9.165 -0.311 1.00 73.69 128 TRP A CA 1
ATOM 1038 C C . TRP A 1 128 ? -7.453 9.009 0.352 1.00 73.69 128 TRP A C 1
ATOM 1040 O O . TRP A 1 128 ? -7.663 9.408 1.497 1.00 73.69 128 TRP A O 1
ATOM 1050 N N . ASN A 1 129 ? -8.383 8.355 -0.341 1.00 64.69 129 ASN A N 1
ATOM 1051 C CA . ASN A 1 129 ? -9.757 8.158 0.107 1.00 64.69 129 ASN A CA 1
ATOM 1052 C C . ASN A 1 129 ? -9.897 6.891 0.959 1.00 64.69 129 ASN A C 1
ATOM 1054 O O . ASN A 1 129 ? -10.692 6.010 0.645 1.00 64.69 129 ASN A O 1
ATOM 1058 N N . TYR A 1 130 ? -9.123 6.769 2.040 1.00 61.47 130 TYR A N 1
ATOM 1059 C CA . TYR A 1 130 ? -9.251 5.618 2.937 1.00 61.47 130 TYR A CA 1
ATOM 1060 C C . TYR A 1 130 ? -10.229 5.895 4.080 1.00 61.47 130 TYR A C 1
ATOM 1062 O O . TYR A 1 130 ? -9.843 6.079 5.231 1.00 61.47 130 TYR A O 1
ATOM 1070 N N . THR A 1 131 ? -11.518 5.954 3.742 1.00 58.12 131 THR A N 1
ATOM 1071 C CA . THR A 1 131 ? -12.615 6.173 4.703 1.00 58.12 131 THR A CA 1
ATOM 1072 C C . THR A 1 131 ? -13.051 4.894 5.426 1.00 58.12 131 THR A C 1
ATOM 1074 O O . THR A 1 131 ? -13.809 4.960 6.391 1.00 58.12 131 THR A O 1
ATOM 1077 N N . GLU A 1 132 ? -12.588 3.717 4.990 1.00 60.34 132 GLU A N 1
ATOM 1078 C CA . GLU A 1 132 ? -13.011 2.429 5.563 1.00 60.34 132 GLU A CA 1
ATOM 1079 C C . GLU A 1 132 ? -12.364 2.087 6.917 1.00 60.34 132 GLU A C 1
ATOM 1081 O O . GLU A 1 132 ? -12.881 1.220 7.623 1.00 60.34 132 GLU A O 1
ATOM 1086 N N . LEU A 1 133 ? -11.312 2.801 7.346 1.00 55.06 133 LEU A N 1
ATOM 1087 C CA . LEU A 1 133 ? -10.786 2.680 8.719 1.00 55.06 133 LEU A CA 1
ATOM 1088 C C . LEU A 1 133 ? -11.769 3.167 9.782 1.00 55.06 133 LEU A C 1
ATOM 1090 O O . LEU A 1 133 ? -11.679 2.760 10.938 1.00 55.06 133 LEU A O 1
ATOM 1094 N N . GLU A 1 134 ? -12.702 4.042 9.411 1.00 51.25 134 GLU A N 1
ATOM 1095 C CA . GLU A 1 134 ? -13.585 4.705 10.366 1.00 51.25 134 GLU A CA 1
ATOM 1096 C C . GLU A 1 134 ? -14.875 3.917 10.660 1.00 51.25 134 GLU A C 1
ATOM 1098 O O . GLU A 1 134 ? -15.586 4.267 11.602 1.00 51.25 134 GLU A O 1
ATOM 1103 N N . GLN A 1 135 ? -15.215 2.876 9.879 1.00 48.91 135 GLN A N 1
ATOM 1104 C CA . GLN A 1 135 ? -16.600 2.371 9.811 1.00 48.91 135 GLN A CA 1
ATOM 1105 C C . GLN A 1 135 ? -16.858 0.891 10.158 1.00 48.91 135 GLN A C 1
ATOM 1107 O O . GLN A 1 135 ? -17.966 0.418 9.895 1.00 48.91 135 GLN A O 1
ATOM 1112 N N . LYS A 1 136 ? -15.943 0.148 10.794 1.00 43.72 136 LYS A N 1
ATOM 1113 C CA . LYS A 1 136 ? -16.272 -1.207 11.299 1.00 43.72 136 LYS A CA 1
ATOM 1114 C C . LYS A 1 136 ? -15.923 -1.428 12.765 1.00 43.72 136 LYS A C 1
ATOM 1116 O O . LYS A 1 136 ? -14.738 -1.288 13.130 1.00 43.72 136 LYS A O 1
#

Mean predicted aligned error: 9.54 Å

Secondary structure (DSSP, 8-state):
-HHHHHHHHHHHHHHHHHHHHHHHHHHHHHHHHHHHHHHHHHHHHHHHHSGGGGTT-S-TTS-EEEEHHHHHHS--TTHHHHHHHH-TT---B-TT-PBEEEEE-TTSS-EEEEESSSSGGGEEETT----GGG--

pLDDT: mean 79.09, std 11.64, range [43.72, 94.25]

Foldseek 3Di:
DVVVVVVVVVVVVVVVVVVVVVVVVLVVLLVVQVVLVVLVVVLLQVCLPDPVLQVLDDAQVDKDKDFLVVLLVDDDPNSVSSCVSQPNPRDQAGPVGWGKMKIGRHPHSDIWIFTHDPDPVRTCPDVNPPPVSPPD